Protein AF-A0A9D6Z8W8-F1 (afdb_monomer_lite)

Structure (mmCIF, N/CA/C/O backbone):
data_AF-A0A9D6Z8W8-F1
#
_entry.id   AF-A0A9D6Z8W8-F1
#
loop_
_atom_site.group_PDB
_atom_site.id
_atom_site.type_symbol
_atom_site.label_atom_id
_atom_site.label_alt_id
_atom_site.label_comp_id
_atom_site.label_asym_id
_atom_site.label_entity_id
_atom_site.label_seq_id
_atom_site.pdbx_PDB_ins_code
_atom_site.Cartn_x
_atom_site.Cartn_y
_atom_site.Cartn_z
_atom_site.occupancy
_atom_site.B_iso_or_equiv
_atom_site.auth_seq_id
_atom_site.auth_comp_id
_atom_site.auth_asym_id
_atom_site.auth_atom_id
_atom_site.pdbx_PDB_model_num
ATOM 1 N N . MET A 1 1 ? 26.489 0.822 -6.812 1.00 53.06 1 MET A N 1
ATOM 2 C CA . MET A 1 1 ? 25.391 1.153 -5.872 1.00 53.06 1 MET A CA 1
ATOM 3 C C . MET A 1 1 ? 24.339 0.048 -5.941 1.00 53.06 1 MET A C 1
ATOM 5 O O . MET A 1 1 ? 23.953 -0.318 -7.042 1.00 53.06 1 MET A O 1
ATOM 9 N N . ASN A 1 2 ? 23.933 -0.551 -4.815 1.00 84.56 2 ASN A N 1
ATOM 10 C CA . ASN A 1 2 ? 22.952 -1.649 -4.812 1.00 84.56 2 ASN A CA 1
ATOM 11 C C . ASN A 1 2 ? 21.587 -1.134 -5.325 1.00 84.56 2 ASN A C 1
ATOM 13 O O . ASN A 1 2 ? 21.023 -0.217 -4.725 1.00 84.56 2 ASN A O 1
ATOM 17 N N . ARG A 1 3 ? 21.063 -1.704 -6.423 1.00 86.50 3 ARG A N 1
ATOM 18 C CA . ARG A 1 3 ? 19.799 -1.287 -7.068 1.00 86.50 3 ARG A CA 1
ATOM 19 C C . ARG A 1 3 ? 18.617 -1.281 -6.096 1.00 86.50 3 ARG A C 1
ATOM 21 O O . ARG A 1 3 ? 17.824 -0.347 -6.129 1.00 86.50 3 ARG A O 1
ATOM 28 N N . LYS A 1 4 ? 18.569 -2.240 -5.167 1.00 89.62 4 LYS A N 1
ATOM 29 C CA . LYS A 1 4 ? 17.573 -2.307 -4.085 1.00 89.62 4 LYS A CA 1
ATOM 30 C C . LYS A 1 4 ? 17.621 -1.073 -3.182 1.00 89.62 4 LYS A C 1
ATOM 32 O O . LYS A 1 4 ? 16.595 -0.448 -2.942 1.00 89.62 4 LYS A O 1
ATOM 37 N N . ARG A 1 5 ? 18.820 -0.660 -2.747 1.00 90.25 5 ARG A N 1
ATOM 38 C CA . ARG A 1 5 ? 18.997 0.561 -1.934 1.00 90.25 5 ARG A CA 1
ATOM 39 C C . ARG A 1 5 ? 18.599 1.817 -2.703 1.00 90.25 5 ARG A C 1
ATOM 41 O O . ARG A 1 5 ? 17.942 2.680 -2.139 1.00 90.25 5 ARG A O 1
ATOM 48 N N . SER A 1 6 ? 18.967 1.899 -3.983 1.00 92.44 6 SER A N 1
ATOM 49 C CA . SER A 1 6 ? 18.592 3.031 -4.839 1.00 92.44 6 SER A CA 1
ATOM 50 C C . SER A 1 6 ? 17.076 3.138 -5.008 1.00 92.44 6 SER A C 1
ATOM 52 O O . SER A 1 6 ? 16.527 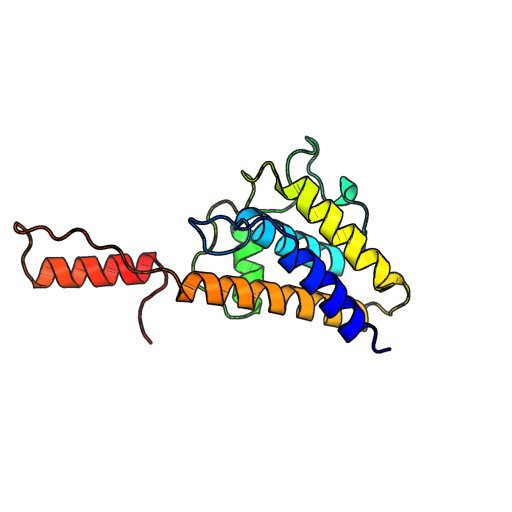4.227 -4.886 1.00 92.44 6 SER A O 1
ATOM 54 N N . ALA A 1 7 ? 16.399 2.013 -5.258 1.00 93.38 7 ALA A N 1
ATOM 55 C CA . ALA A 1 7 ? 14.948 1.967 -5.396 1.00 93.38 7 ALA A CA 1
ATOM 56 C C . ALA A 1 7 ? 14.246 2.383 -4.102 1.00 93.38 7 ALA A C 1
ATOM 58 O O . ALA A 1 7 ? 13.371 3.242 -4.138 1.00 93.38 7 ALA A O 1
ATOM 59 N N . LEU A 1 8 ? 14.674 1.834 -2.960 1.00 94.31 8 LEU A N 1
ATOM 60 C CA . LEU A 1 8 ? 14.138 2.204 -1.650 1.00 94.31 8 LEU A CA 1
ATOM 61 C C . LEU A 1 8 ? 14.351 3.688 -1.340 1.00 94.31 8 LEU A C 1
ATOM 63 O O . LEU A 1 8 ? 13.424 4.334 -0.864 1.00 94.31 8 LEU A O 1
ATOM 67 N N . ALA A 1 9 ? 15.527 4.245 -1.636 1.00 94.06 9 ALA A N 1
ATOM 68 C CA . ALA A 1 9 ? 15.811 5.662 -1.413 1.00 94.06 9 ALA A CA 1
ATOM 69 C C . ALA A 1 9 ? 14.911 6.577 -2.261 1.00 94.06 9 ALA A C 1
ATOM 71 O O . ALA A 1 9 ? 14.274 7.476 -1.720 1.00 94.06 9 ALA A O 1
ATOM 72 N N . LEU A 1 10 ? 14.801 6.313 -3.568 1.00 94.31 10 LEU A N 1
ATOM 73 C CA . LEU A 1 10 ? 13.937 7.082 -4.475 1.00 94.31 10 LEU A CA 1
ATOM 74 C C . LEU A 1 10 ? 12.458 6.962 -4.094 1.00 94.31 10 LEU A C 1
ATOM 76 O O . LEU A 1 10 ? 11.712 7.938 -4.151 1.00 94.31 10 LEU A O 1
ATOM 80 N N . PHE A 1 11 ? 12.037 5.771 -3.673 1.00 94.94 11 PHE A N 1
ATOM 81 C CA . PHE A 1 11 ? 10.674 5.524 -3.226 1.00 94.94 11 PHE A CA 1
ATOM 82 C C . PHE A 1 11 ? 10.366 6.212 -1.892 1.00 94.94 11 PHE A C 1
ATOM 84 O O . PHE A 1 11 ? 9.286 6.765 -1.717 1.00 94.94 11 PHE A O 1
ATOM 91 N N . THR A 1 12 ? 11.323 6.225 -0.965 1.00 93.81 12 THR A N 1
ATOM 92 C CA . THR A 1 12 ? 11.185 6.918 0.322 1.00 93.81 12 THR A CA 1
ATOM 93 C C . THR A 1 12 ? 11.112 8.428 0.102 1.00 93.81 12 THR A C 1
ATOM 95 O O . THR A 1 12 ? 10.194 9.062 0.603 1.00 93.81 12 THR A O 1
ATOM 98 N N . ALA A 1 13 ? 11.980 8.984 -0.751 1.00 93.62 13 ALA A N 1
ATOM 99 C CA . ALA A 1 13 ? 11.932 10.396 -1.134 1.00 93.62 13 ALA A CA 1
ATOM 100 C C . ALA A 1 13 ? 10.591 10.782 -1.782 1.00 93.62 13 ALA A C 1
ATOM 102 O O . ALA A 1 13 ? 10.036 11.836 -1.477 1.00 93.62 13 ALA A O 1
ATOM 103 N N . TRP A 1 14 ? 10.033 9.915 -2.637 1.00 94.62 14 TRP A N 1
ATOM 104 C CA . TRP A 1 14 ? 8.674 10.099 -3.147 1.00 94.62 14 TRP A CA 1
ATOM 105 C C . TRP A 1 14 ? 7.643 10.114 -2.013 1.00 94.62 14 TRP A C 1
ATOM 107 O O . TRP A 1 14 ? 6.833 11.035 -1.952 1.00 94.62 14 TRP A O 1
ATOM 117 N N . PHE A 1 15 ? 7.674 9.133 -1.111 1.00 92.25 15 PHE A N 1
ATOM 118 C CA . PHE A 1 15 ? 6.716 9.048 -0.009 1.00 92.25 15 PHE A CA 1
ATOM 119 C C . PHE A 1 15 ? 6.767 10.289 0.892 1.00 92.25 15 PHE A C 1
ATOM 121 O O . PHE A 1 15 ? 5.721 10.826 1.253 1.00 92.25 15 PHE A O 1
ATOM 128 N N . ASP A 1 16 ? 7.970 10.769 1.200 1.00 90.81 16 ASP A N 1
ATOM 129 C CA . ASP A 1 16 ? 8.195 11.946 2.040 1.00 90.81 16 ASP A CA 1
ATOM 130 C C . ASP A 1 16 ? 7.795 13.255 1.339 1.00 90.81 16 ASP A C 1
ATOM 132 O O . ASP A 1 16 ? 7.462 14.235 2.003 1.00 90.81 16 ASP A O 1
ATOM 136 N N . SER A 1 17 ? 7.768 13.273 0.000 1.00 90.19 17 SER A N 1
ATOM 137 C CA . SER A 1 17 ? 7.279 14.416 -0.784 1.00 90.19 17 SER A CA 1
ATOM 138 C C . SER A 1 17 ? 5.751 14.550 -0.804 1.00 90.19 17 SER A C 1
ATOM 140 O O . SER A 1 17 ? 5.228 15.592 -1.206 1.00 90.19 17 SER A O 1
ATOM 142 N N . LEU A 1 18 ? 5.016 13.509 -0.389 1.00 89.06 18 LEU A N 1
ATOM 143 C CA . LEU A 1 18 ? 3.556 13.529 -0.385 1.00 89.06 18 LEU A CA 1
ATOM 144 C C . LEU A 1 18 ? 3.021 14.527 0.646 1.00 89.06 18 LEU A C 1
ATOM 146 O O . LEU A 1 18 ? 3.532 14.654 1.761 1.00 89.06 18 LEU A O 1
ATOM 150 N N . SER A 1 19 ? 1.922 15.197 0.299 1.00 81.62 19 SER A N 1
ATOM 151 C CA . SER A 1 19 ? 1.284 16.146 1.207 1.00 81.62 19 SER A CA 1
ATOM 152 C C . SER A 1 19 ? 0.788 15.446 2.477 1.00 81.62 19 SER A C 1
ATOM 154 O O . SER A 1 19 ? 0.120 14.406 2.450 1.00 81.62 19 SER A O 1
ATOM 156 N N . THR A 1 20 ? 1.133 16.023 3.627 1.00 77.50 20 THR A N 1
ATOM 157 C CA . THR A 1 20 ? 0.727 15.488 4.925 1.00 77.50 20 THR A CA 1
ATOM 158 C C . THR A 1 20 ? -0.645 16.028 5.306 1.00 77.50 20 THR A C 1
ATOM 160 O O . THR A 1 20 ? -0.884 17.234 5.380 1.00 77.50 20 THR A O 1
ATOM 163 N N . HIS A 1 21 ? -1.580 15.123 5.588 1.00 67.50 21 HIS A N 1
ATOM 164 C CA . HIS A 1 21 ? -2.894 15.504 6.088 1.00 67.50 21 HIS A CA 1
ATOM 165 C C . HIS A 1 21 ? -2.886 15.492 7.617 1.00 67.50 21 HIS A C 1
ATOM 167 O O . HIS A 1 21 ? -2.721 14.439 8.240 1.00 67.50 21 HIS A O 1
ATOM 173 N N . LYS A 1 22 ? -3.117 16.663 8.232 1.00 56.12 22 LYS A N 1
ATOM 174 C CA . LYS A 1 22 ? -3.123 16.853 9.698 1.00 56.12 22 LYS A CA 1
ATOM 175 C C . LYS A 1 22 ? -4.042 15.873 10.445 1.00 56.12 22 LYS A C 1
ATOM 177 O O . LYS A 1 22 ? -3.726 15.476 11.557 1.00 56.12 22 LYS A O 1
ATOM 182 N N . SER A 1 23 ? -5.145 15.441 9.828 1.00 56.28 23 SER A N 1
ATOM 183 C CA . SER A 1 23 ? -6.107 14.489 10.411 1.00 56.28 23 SER A CA 1
ATOM 184 C C . SER A 1 23 ? -5.630 13.029 10.429 1.00 56.28 23 SER A C 1
ATOM 186 O O . SER A 1 23 ? -6.180 12.212 11.164 1.00 56.28 23 SER A O 1
ATOM 188 N N . VAL A 1 24 ? -4.624 12.686 9.620 1.00 60.16 24 VAL A N 1
ATOM 189 C CA . VAL A 1 24 ? -4.094 11.319 9.450 1.00 60.16 24 VAL A CA 1
ATOM 190 C C . VAL A 1 24 ? -2.670 11.206 10.016 1.00 60.16 24 VAL A C 1
ATOM 192 O O . VAL A 1 24 ? -2.226 10.107 10.350 1.00 60.16 24 VAL A O 1
ATOM 195 N N . GLY A 1 25 ? -1.959 12.331 10.163 1.00 59.81 25 GLY A N 1
ATOM 196 C CA . GLY A 1 25 ? -0.567 12.359 10.622 1.00 59.81 25 GLY A CA 1
ATOM 197 C C . GLY A 1 25 ? 0.393 11.735 9.604 1.00 59.81 25 GLY A C 1
ATOM 198 O O . GLY A 1 25 ? 1.339 11.054 9.991 1.00 59.81 25 GLY A O 1
ATOM 199 N N . GLY A 1 26 ? 0.092 11.886 8.309 1.00 72.44 26 GLY A N 1
ATOM 200 C CA . GLY A 1 26 ? 0.855 11.324 7.194 1.00 72.44 26 GLY A CA 1
ATOM 201 C C . GLY A 1 26 ? 0.157 11.527 5.840 1.00 72.44 26 GLY A C 1
ATOM 202 O O . GLY A 1 26 ? -0.855 12.238 5.781 1.00 72.44 26 GLY A O 1
ATOM 203 N N . PRO A 1 27 ? 0.678 10.912 4.762 1.00 80.25 27 PRO A N 1
ATOM 204 C CA . PRO A 1 27 ? 0.085 10.978 3.428 1.00 80.25 27 PRO A CA 1
ATOM 205 C C . PRO A 1 27 ? -1.348 10.441 3.367 1.00 80.25 27 PRO A C 1
ATOM 207 O O . PRO A 1 27 ? -1.792 9.670 4.226 1.00 80.25 27 PRO A O 1
ATOM 210 N N . ALA A 1 28 ? -2.086 10.814 2.319 1.00 83.56 28 ALA A N 1
ATOM 211 C CA . ALA A 1 28 ? -3.447 10.332 2.116 1.00 83.56 28 ALA A CA 1
ATOM 212 C C . ALA A 1 28 ? -3.495 8.793 2.059 1.00 83.56 28 ALA A C 1
ATOM 214 O O . ALA A 1 28 ? -2.808 8.149 1.264 1.00 83.56 28 ALA A O 1
ATOM 215 N N . ARG A 1 29 ? -4.382 8.182 2.859 1.00 87.19 29 ARG A N 1
ATOM 216 C CA . ARG A 1 29 ? -4.575 6.716 2.880 1.00 87.19 29 ARG A CA 1
ATOM 217 C C . ARG A 1 29 ? -4.878 6.138 1.503 1.00 87.19 29 ARG A C 1
ATOM 219 O O . ARG A 1 29 ? -4.419 5.048 1.173 1.00 87.19 29 ARG A O 1
ATOM 226 N N . GLY A 1 30 ? -5.642 6.880 0.701 1.00 87.31 30 GLY A N 1
ATOM 227 C CA . GLY A 1 30 ? -5.970 6.489 -0.665 1.00 87.31 30 GLY A CA 1
ATOM 228 C C . GLY A 1 30 ? -4.734 6.394 -1.559 1.00 87.31 30 GLY A C 1
ATOM 229 O O . GLY A 1 30 ? -4.663 5.484 -2.374 1.00 87.31 30 GLY A O 1
ATOM 230 N N . THR A 1 31 ? -3.749 7.278 -1.376 1.00 89.12 31 THR A N 1
ATOM 231 C CA . THR A 1 31 ? -2.478 7.252 -2.116 1.00 89.12 31 THR A CA 1
ATOM 232 C C . THR A 1 31 ? -1.653 6.027 -1.730 1.00 89.12 31 THR A C 1
ATOM 234 O O . THR A 1 31 ? -1.195 5.306 -2.611 1.00 89.12 31 THR A O 1
ATOM 237 N N . MET A 1 32 ? -1.561 5.701 -0.434 1.00 90.31 32 MET A N 1
ATOM 238 C CA . MET A 1 32 ? -0.901 4.466 0.024 1.00 90.31 32 MET A CA 1
ATOM 239 C C . MET A 1 32 ? -1.572 3.204 -0.539 1.00 90.31 32 MET A C 1
ATOM 241 O O . MET A 1 32 ? -0.896 2.304 -1.033 1.00 90.31 32 MET A O 1
ATOM 245 N N . ALA A 1 33 ? -2.907 3.143 -0.513 1.00 90.81 33 ALA A N 1
ATOM 246 C CA . ALA A 1 33 ? -3.651 2.018 -1.075 1.00 90.81 33 ALA A CA 1
ATOM 247 C C . ALA A 1 33 ? -3.470 1.892 -2.595 1.00 90.81 33 ALA A C 1
ATOM 249 O O . ALA A 1 33 ? -3.287 0.784 -3.103 1.00 90.81 33 ALA A O 1
ATOM 250 N N . ALA A 1 34 ? -3.492 3.011 -3.321 1.00 90.62 34 ALA A N 1
ATOM 251 C CA . ALA A 1 34 ? -3.230 3.033 -4.754 1.00 90.62 34 ALA A CA 1
ATOM 252 C C . ALA A 1 34 ? -1.807 2.543 -5.067 1.00 90.62 34 ALA A C 1
ATOM 254 O O . ALA A 1 34 ? -1.639 1.687 -5.933 1.00 90.62 34 ALA A O 1
ATOM 255 N N . ALA A 1 35 ? -0.807 3.008 -4.314 1.00 92.94 35 ALA A N 1
ATOM 256 C CA . ALA A 1 35 ? 0.590 2.630 -4.496 1.00 92.94 35 ALA A CA 1
ATOM 257 C C . ALA A 1 35 ? 0.817 1.131 -4.265 1.00 92.94 35 ALA A C 1
ATOM 259 O O . ALA A 1 35 ? 1.430 0.476 -5.103 1.00 92.94 35 ALA A O 1
ATOM 260 N N . LEU A 1 36 ? 0.238 0.556 -3.203 1.00 93.94 36 LEU A N 1
ATOM 261 C CA . LEU A 1 36 ? 0.287 -0.891 -2.951 1.00 93.94 36 LEU A CA 1
ATOM 262 C C . LEU A 1 36 ? -0.267 -1.706 -4.130 1.00 93.94 36 LEU A C 1
ATOM 264 O O . LEU A 1 36 ? 0.353 -2.686 -4.541 1.00 93.94 36 LEU A O 1
ATOM 268 N N . ASN A 1 37 ? -1.406 -1.286 -4.693 1.00 91.69 37 ASN A N 1
ATOM 269 C CA . ASN A 1 37 ? -2.017 -1.961 -5.841 1.00 91.69 37 ASN A CA 1
ATOM 270 C C . ASN A 1 37 ? -1.170 -1.828 -7.113 1.00 91.69 37 ASN A C 1
ATOM 272 O O . ASN A 1 37 ? -1.031 -2.799 -7.850 1.00 91.69 37 ASN A O 1
ATOM 276 N N . VAL A 1 38 ? -0.590 -0.656 -7.377 1.00 92.81 38 VAL A N 1
ATOM 277 C CA . VAL A 1 38 ? 0.288 -0.459 -8.542 1.00 92.81 38 VAL A CA 1
ATOM 278 C C . VAL A 1 38 ? 1.556 -1.295 -8.413 1.00 92.81 38 VAL A C 1
ATOM 280 O O . VAL A 1 38 ? 1.915 -1.980 -9.363 1.00 92.81 38 VAL A O 1
ATOM 283 N N . LEU A 1 39 ? 2.189 -1.319 -7.236 1.00 94.62 39 LEU A N 1
ATOM 284 C CA . LEU A 1 39 ? 3.351 -2.175 -6.982 1.00 94.62 39 LEU A CA 1
ATOM 285 C C . LEU A 1 39 ? 3.030 -3.661 -7.173 1.00 94.62 39 LEU A C 1
ATOM 287 O O . LEU A 1 39 ? 3.878 -4.396 -7.665 1.00 94.62 39 LEU A O 1
ATOM 291 N N . GLU A 1 40 ? 1.820 -4.103 -6.817 1.00 93.81 40 GLU A N 1
ATOM 292 C CA . GLU A 1 40 ? 1.392 -5.482 -7.072 1.00 93.81 40 GLU A CA 1
ATOM 293 C C . GLU A 1 40 ? 1.293 -5.759 -8.574 1.00 93.81 40 GLU A C 1
ATOM 295 O O . GLU A 1 40 ? 1.846 -6.741 -9.053 1.00 93.81 40 GLU A O 1
ATOM 300 N N . ARG A 1 41 ? 0.676 -4.849 -9.335 1.00 92.12 41 ARG A N 1
ATOM 301 C CA . ARG A 1 41 ? 0.555 -4.970 -10.797 1.00 92.12 41 ARG A CA 1
ATOM 302 C C . ARG A 1 41 ? 1.909 -4.976 -11.504 1.00 92.12 41 ARG A C 1
ATOM 304 O O . ARG A 1 41 ? 2.066 -5.694 -12.483 1.00 92.12 41 ARG A O 1
ATOM 311 N N . LEU A 1 42 ? 2.877 -4.207 -11.002 1.00 93.44 42 LEU A N 1
ATOM 312 C CA . LEU A 1 42 ? 4.238 -4.152 -11.547 1.00 93.44 42 LEU A CA 1
ATOM 313 C C . LEU A 1 42 ? 4.996 -5.483 -11.446 1.00 93.44 42 LEU A C 1
ATOM 315 O O . LEU A 1 42 ? 6.005 -5.644 -12.134 1.00 93.44 42 LEU A O 1
ATOM 319 N N . LYS A 1 43 ? 4.550 -6.416 -10.594 1.00 92.25 43 LYS A N 1
ATOM 320 C CA . LYS A 1 43 ? 5.132 -7.763 -10.514 1.00 92.25 43 LYS A CA 1
ATOM 321 C C . LYS A 1 43 ? 4.726 -8.623 -11.705 1.00 92.25 43 LYS A C 1
ATOM 323 O O . LYS A 1 43 ? 5.564 -9.365 -12.204 1.00 92.25 43 LYS A O 1
ATOM 328 N N . ASP A 1 44 ? 3.479 -8.490 -12.151 1.00 89.75 44 ASP A N 1
ATOM 329 C CA . ASP A 1 44 ? 2.938 -9.245 -13.283 1.00 89.75 44 ASP A CA 1
ATOM 330 C C . ASP A 1 44 ? 3.355 -8.609 -14.616 1.00 89.75 44 ASP A C 1
ATOM 332 O O . ASP A 1 44 ? 3.855 -9.287 -15.509 1.00 89.75 44 ASP A O 1
ATOM 336 N N . ASP A 1 45 ? 3.181 -7.289 -14.735 1.00 88.81 45 ASP A N 1
ATOM 337 C CA . ASP A 1 45 ? 3.535 -6.502 -15.917 1.00 88.81 45 ASP A CA 1
ATOM 338 C C . ASP A 1 45 ? 4.260 -5.223 -15.487 1.00 88.81 45 ASP A C 1
ATOM 340 O O . ASP A 1 45 ? 3.664 -4.270 -14.966 1.00 88.81 45 ASP A O 1
ATOM 344 N N . TYR A 1 46 ? 5.579 -5.208 -15.687 1.00 91.44 46 TYR A N 1
ATOM 345 C CA . TYR A 1 46 ? 6.421 -4.087 -15.290 1.00 91.44 46 TYR A CA 1
ATOM 346 C C . TYR A 1 46 ? 6.305 -2.925 -16.280 1.00 91.44 46 TYR A C 1
ATOM 348 O O . TYR A 1 46 ? 7.179 -2.686 -17.113 1.00 91.44 46 TYR A O 1
ATOM 356 N N . ASN A 1 47 ? 5.218 -2.172 -16.146 1.00 92.19 47 ASN A N 1
ATOM 357 C CA . ASN A 1 47 ? 4.929 -1.002 -16.956 1.00 92.19 47 ASN A CA 1
ATOM 358 C C . ASN A 1 47 ? 4.943 0.268 -16.100 1.00 92.19 47 ASN A C 1
ATOM 360 O O . ASN A 1 47 ? 4.086 0.458 -15.243 1.00 92.19 47 ASN A O 1
ATOM 364 N N . LEU A 1 48 ? 5.898 1.168 -16.331 1.00 91.00 48 LEU A N 1
ATOM 365 C CA . LEU A 1 48 ? 5.990 2.430 -15.584 1.00 91.00 48 LEU A CA 1
ATOM 366 C C . LEU A 1 48 ? 5.129 3.562 -16.173 1.00 91.00 48 LEU A C 1
ATOM 368 O O . LEU A 1 48 ? 5.169 4.687 -15.678 1.00 91.00 48 LEU A O 1
ATOM 372 N N . SER A 1 49 ? 4.340 3.294 -17.217 1.00 90.94 49 SER A N 1
ATOM 373 C CA . SER A 1 49 ? 3.381 4.259 -17.752 1.00 90.94 49 SER A CA 1
ATOM 374 C C . SER A 1 49 ? 2.149 4.338 -16.860 1.00 90.94 49 SER A C 1
ATOM 376 O O . SER A 1 49 ? 1.437 3.349 -16.674 1.00 90.94 49 SER A O 1
ATOM 378 N N . LEU A 1 50 ? 1.845 5.532 -16.352 1.00 87.50 50 LEU A N 1
ATOM 379 C CA . LEU A 1 50 ? 0.667 5.773 -15.519 1.00 87.50 50 LEU A CA 1
ATOM 380 C C . LEU A 1 50 ? -0.641 5.373 -16.216 1.00 87.50 50 LEU A C 1
ATOM 382 O O . LEU A 1 50 ? -1.537 4.831 -15.570 1.00 87.50 50 LEU A O 1
ATOM 386 N N . ASP A 1 51 ? -0.752 5.601 -17.525 1.00 86.88 51 ASP A N 1
ATOM 387 C CA . ASP A 1 51 ? -1.972 5.295 -18.276 1.00 86.88 51 ASP A CA 1
ATOM 388 C C . ASP A 1 51 ? -2.266 3.789 -18.330 1.00 86.88 51 ASP A C 1
ATOM 390 O O . ASP A 1 51 ? -3.432 3.399 -18.327 1.00 86.88 51 ASP A O 1
ATOM 394 N N . SER A 1 52 ? -1.240 2.932 -18.248 1.00 86.94 52 SER A N 1
ATOM 395 C CA . SER A 1 52 ? -1.414 1.470 -18.149 1.00 86.94 52 SER A CA 1
ATOM 396 C C . SER A 1 52 ? -2.041 1.014 -16.819 1.00 86.94 52 SER A C 1
ATOM 398 O O . SER A 1 52 ? -2.588 -0.090 -16.705 1.00 86.94 52 SER A O 1
ATOM 400 N N . HIS A 1 53 ? -2.002 1.887 -15.808 1.00 85.69 53 HIS A N 1
ATOM 401 C CA . HIS A 1 53 ? -2.540 1.651 -14.469 1.00 85.69 53 HIS A CA 1
ATOM 402 C C . HIS A 1 53 ? -3.820 2.424 -14.194 1.00 85.69 53 HIS A C 1
ATOM 404 O O . HIS A 1 53 ? -4.377 2.298 -13.106 1.00 85.69 53 HIS A O 1
ATOM 410 N N . ARG A 1 54 ? -4.323 3.202 -15.152 1.00 85.44 54 ARG A N 1
ATOM 411 C CA . ARG A 1 54 ? -5.578 3.939 -15.013 1.00 85.44 54 ARG A CA 1
ATOM 412 C C . ARG A 1 54 ? -6.768 3.107 -15.493 1.00 85.44 54 ARG A C 1
ATOM 414 O O . ARG A 1 54 ? -6.676 2.301 -16.414 1.00 85.44 54 ARG A O 1
ATOM 421 N N . ALA A 1 55 ? -7.912 3.295 -14.843 1.00 82.19 55 ALA A N 1
ATOM 422 C CA . ALA A 1 55 ? -9.195 2.844 -15.370 1.00 82.19 55 ALA A CA 1
ATOM 423 C C . ALA A 1 55 ? -9.579 3.673 -16.611 1.00 82.19 55 ALA A C 1
ATOM 425 O O . ALA A 1 55 ? -9.037 4.758 -16.817 1.00 82.19 55 ALA A O 1
ATOM 426 N N . ALA A 1 56 ? -10.551 3.208 -17.406 1.00 78.94 56 ALA A N 1
ATOM 427 C CA . ALA A 1 56 ? -10.953 3.856 -18.664 1.00 78.94 56 ALA A CA 1
ATOM 428 C C . ALA A 1 56 ? -11.262 5.364 -18.518 1.00 78.94 56 ALA A C 1
ATOM 430 O O . ALA A 1 56 ? -10.882 6.158 -19.371 1.00 78.94 56 ALA A O 1
ATOM 431 N N . GLY A 1 57 ? -11.863 5.776 -17.393 1.00 73.88 57 GLY A N 1
ATOM 432 C CA . GLY A 1 57 ? -12.158 7.182 -17.084 1.00 73.88 57 GLY A CA 1
ATOM 433 C C . GLY A 1 57 ? -10.973 8.023 -16.584 1.00 73.88 57 GLY A C 1
ATOM 434 O O . GLY A 1 57 ? -11.181 9.167 -16.196 1.00 73.88 57 GLY A O 1
ATOM 435 N N . ARG A 1 58 ? -9.749 7.471 -16.532 1.00 77.44 58 ARG A N 1
ATOM 436 C CA . ARG A 1 58 ? -8.468 8.091 -16.109 1.00 77.44 58 ARG A CA 1
ATOM 437 C C . ARG A 1 58 ? -8.391 8.672 -14.688 1.00 77.44 58 ARG A C 1
ATOM 439 O O . ARG A 1 58 ? -7.297 8.951 -14.206 1.00 77.44 58 ARG A O 1
ATOM 446 N N . SER A 1 59 ? -9.518 8.796 -13.997 1.00 72.44 59 SER A N 1
ATOM 447 C CA . SER A 1 59 ? -9.645 9.350 -12.645 1.00 72.44 59 SER A CA 1
ATOM 448 C C . SER A 1 59 ? -9.323 8.355 -11.526 1.00 72.44 59 SER A C 1
ATOM 450 O O . SER A 1 59 ? -9.149 8.758 -10.380 1.00 72.44 59 SER A O 1
ATOM 452 N N . GLN A 1 60 ? -9.237 7.059 -11.841 1.00 78.00 60 GLN A N 1
ATOM 453 C CA . GLN A 1 60 ? -9.027 5.979 -10.874 1.00 78.00 60 GLN A CA 1
ATOM 454 C C . GLN A 1 60 ? -7.900 5.047 -11.313 1.00 78.00 60 GLN A C 1
ATOM 456 O O . GLN A 1 60 ? -7.658 4.866 -12.506 1.00 78.00 60 GLN A O 1
ATOM 461 N N . ILE A 1 61 ? -7.251 4.408 -10.339 1.00 82.25 61 ILE A N 1
ATOM 462 C CA . ILE A 1 61 ? -6.271 3.345 -10.575 1.00 82.25 61 ILE A CA 1
ATOM 463 C C . ILE A 1 61 ? -6.993 2.007 -10.785 1.00 82.25 61 ILE A C 1
ATOM 465 O O . ILE A 1 61 ? -7.898 1.639 -10.032 1.00 82.25 61 ILE A O 1
ATOM 469 N N . LYS A 1 62 ? -6.591 1.266 -11.817 1.00 80.19 62 LYS A N 1
ATOM 470 C CA . LYS A 1 62 ? -7.134 -0.044 -12.184 1.00 80.19 62 LYS A CA 1
ATOM 471 C C . LYS A 1 62 ? -6.855 -1.062 -11.078 1.00 80.19 62 LYS A C 1
ATOM 473 O O . LYS A 1 62 ? -5.737 -1.176 -10.588 1.00 80.19 62 LYS A O 1
ATOM 478 N N . GLY A 1 63 ? -7.875 -1.825 -10.692 1.00 73.88 63 GLY A N 1
ATOM 479 C CA . GLY A 1 63 ? -7.744 -2.892 -9.692 1.00 73.88 63 GLY A CA 1
ATOM 480 C C . GLY A 1 63 ? -7.671 -2.419 -8.235 1.00 73.88 63 GLY A C 1
ATOM 481 O O . GLY A 1 63 ? -7.731 -3.261 -7.339 1.00 73.88 63 GLY A O 1
ATOM 482 N N . ALA A 1 64 ? -7.635 -1.103 -7.980 1.00 75.06 64 ALA A N 1
ATOM 483 C CA . ALA A 1 64 ? -7.744 -0.546 -6.636 1.00 75.06 64 ALA A CA 1
ATOM 484 C C . ALA A 1 64 ? -9.118 -0.905 -6.043 1.00 75.06 64 ALA A C 1
ATOM 486 O O . ALA A 1 64 ? -10.149 -0.319 -6.373 1.00 75.06 64 ALA A O 1
ATOM 487 N N . SER A 1 65 ? -9.142 -1.940 -5.210 1.00 79.19 65 SER A N 1
ATOM 488 C CA . SER A 1 65 ? -10.328 -2.436 -4.517 1.00 79.19 65 SER A CA 1
ATOM 489 C C . SER A 1 65 ? -9.959 -2.801 -3.085 1.00 79.19 65 SER A C 1
ATOM 491 O O . SER A 1 65 ? -8.815 -3.172 -2.807 1.00 79.19 65 SER A O 1
ATOM 493 N N . GLY A 1 66 ? -10.928 -2.725 -2.169 1.00 81.56 66 GLY A N 1
ATOM 494 C CA . GLY A 1 66 ? -10.717 -3.130 -0.776 1.00 81.56 66 GLY A CA 1
ATOM 495 C C . GLY A 1 66 ? -10.269 -4.591 -0.654 1.00 81.56 66 GLY A C 1
ATOM 496 O O . GLY A 1 66 ? -9.409 -4.903 0.164 1.00 81.56 66 GLY A O 1
ATOM 497 N N . ALA A 1 67 ? -10.775 -5.475 -1.523 1.00 85.44 67 ALA A N 1
ATOM 498 C CA . ALA A 1 67 ? -10.389 -6.885 -1.556 1.00 85.44 67 ALA A CA 1
ATOM 499 C C . ALA A 1 67 ? -8.923 -7.088 -1.977 1.00 85.44 67 ALA A C 1
ATOM 501 O O . ALA A 1 67 ? -8.205 -7.841 -1.323 1.00 85.44 67 ALA A O 1
ATOM 502 N N . SER A 1 68 ? -8.469 -6.399 -3.032 1.00 87.06 68 SER A N 1
ATOM 503 C CA . SER A 1 68 ? -7.067 -6.451 -3.475 1.00 87.06 68 SER A CA 1
ATOM 504 C C . SER A 1 68 ? -6.124 -5.927 -2.391 1.00 87.06 68 SER A C 1
ATOM 506 O O . SER A 1 68 ? -5.176 -6.603 -1.996 1.00 87.06 68 SER A O 1
ATOM 508 N N . LEU A 1 69 ? -6.457 -4.769 -1.814 1.00 89.25 69 LEU A N 1
ATOM 509 C CA . LEU A 1 69 ? -5.695 -4.182 -0.717 1.00 89.25 69 LEU A CA 1
ATOM 510 C C . LEU A 1 69 ? -5.607 -5.131 0.487 1.00 89.25 69 LEU A C 1
ATOM 512 O O . LEU A 1 69 ? -4.519 -5.344 1.011 1.00 89.25 69 LEU A O 1
ATOM 516 N N . LYS A 1 70 ? -6.724 -5.750 0.889 1.00 89.69 70 LYS A N 1
ATOM 517 C CA . LYS A 1 70 ? -6.754 -6.723 1.990 1.00 89.69 70 LYS A CA 1
ATOM 518 C C . LYS A 1 70 ? -5.832 -7.915 1.725 1.00 89.69 70 LYS A C 1
ATOM 520 O O . LYS A 1 70 ? -5.124 -8.332 2.634 1.00 89.69 70 LYS A O 1
ATOM 525 N N . LYS A 1 71 ? -5.810 -8.445 0.496 1.00 92.25 71 LYS A N 1
ATOM 526 C CA . LYS A 1 71 ? -4.907 -9.547 0.115 1.00 92.25 71 LYS A CA 1
ATOM 527 C C . LYS A 1 71 ? -3.435 -9.147 0.234 1.00 92.25 71 LYS A C 1
ATOM 529 O O . LYS A 1 71 ? -2.645 -9.924 0.762 1.00 92.25 71 LYS A O 1
ATOM 534 N N . ILE A 1 72 ? -3.079 -7.943 -0.219 1.00 93.12 72 ILE A N 1
ATOM 535 C CA . ILE A 1 72 ? -1.707 -7.426 -0.112 1.00 93.12 72 ILE A CA 1
ATOM 536 C C . ILE A 1 72 ? -1.322 -7.274 1.363 1.00 93.12 72 ILE A C 1
ATOM 538 O O . ILE A 1 72 ? -0.315 -7.833 1.777 1.00 93.12 72 ILE A O 1
ATOM 542 N N . LEU A 1 73 ? -2.138 -6.589 2.171 1.00 93.38 73 LEU A N 1
ATOM 543 C CA . LEU A 1 73 ? -1.864 -6.384 3.600 1.00 93.38 73 LEU A CA 1
ATOM 544 C C . LEU A 1 73 ? -1.704 -7.714 4.355 1.00 93.38 73 LEU A C 1
ATOM 546 O O . LEU A 1 73 ? -0.738 -7.881 5.100 1.00 93.38 73 LEU A O 1
ATOM 550 N N . LEU A 1 74 ? -2.582 -8.688 4.086 1.00 93.50 74 LEU A N 1
ATOM 551 C CA . LEU A 1 74 ? -2.536 -10.017 4.698 1.00 93.50 74 LEU A CA 1
ATOM 552 C C . LEU A 1 74 ? -1.227 -10.757 4.394 1.00 93.50 74 LEU A C 1
ATOM 554 O O . LEU A 1 74 ? -0.680 -11.403 5.282 1.00 93.50 74 LEU A O 1
ATOM 558 N N . ARG A 1 75 ? -0.688 -10.627 3.173 1.00 94.75 75 ARG A N 1
ATOM 559 C CA . ARG A 1 75 ? 0.599 -11.231 2.778 1.00 94.75 75 ARG A CA 1
ATOM 560 C C . ARG A 1 75 ? 1.763 -10.742 3.638 1.00 94.75 75 ARG A C 1
ATOM 562 O O . ARG A 1 75 ? 2.710 -11.480 3.872 1.00 94.75 75 ARG A O 1
ATOM 569 N N . PHE A 1 76 ? 1.671 -9.507 4.117 1.00 94.12 76 PHE A N 1
ATOM 570 C CA . PHE A 1 76 ? 2.640 -8.916 5.030 1.00 94.12 76 PHE A CA 1
ATOM 571 C C . PHE A 1 76 ? 2.203 -9.031 6.499 1.00 94.12 76 PHE A C 1
ATOM 573 O O . PHE A 1 76 ? 2.826 -8.419 7.353 1.00 94.12 76 PHE A O 1
ATOM 580 N N . GLY A 1 77 ? 1.152 -9.786 6.834 1.00 91.12 77 GLY A N 1
ATOM 581 C CA . GLY A 1 77 ? 0.692 -9.982 8.214 1.00 91.12 77 GLY A CA 1
ATOM 582 C C . GLY A 1 77 ? -0.074 -8.801 8.821 1.00 91.12 77 GLY A C 1
ATOM 583 O O . GLY A 1 77 ? -0.255 -8.754 10.032 1.00 91.12 77 GLY A O 1
ATOM 584 N N . GLU A 1 78 ? -0.518 -7.832 8.017 1.00 91.25 78 GLU A N 1
ATOM 585 C CA . GLU A 1 78 ? -1.420 -6.771 8.473 1.00 91.25 78 GLU A CA 1
ATOM 586 C C . GLU A 1 78 ? -2.874 -7.180 8.201 1.00 91.25 78 GLU A C 1
ATOM 588 O O . GLU A 1 78 ? -3.327 -7.229 7.057 1.00 91.25 78 GLU A O 1
ATOM 593 N N . THR A 1 79 ? -3.609 -7.510 9.261 1.00 88.75 79 THR A N 1
ATOM 594 C CA . THR A 1 79 ? -4.986 -8.026 9.181 1.00 88.75 79 THR A CA 1
ATOM 595 C C . THR A 1 79 ? -6.041 -6.958 9.456 1.00 88.75 79 THR A C 1
ATOM 597 O O . THR A 1 79 ? -7.225 -7.177 9.175 1.00 88.75 79 THR A O 1
ATOM 600 N N . ARG A 1 80 ? -5.639 -5.793 9.981 1.00 85.19 80 ARG A N 1
ATOM 601 C CA . ARG A 1 80 ? -6.567 -4.744 10.405 1.00 85.19 80 ARG A CA 1
ATOM 602 C C . ARG A 1 80 ? -7.183 -4.034 9.190 1.00 85.19 80 ARG A C 1
ATOM 604 O O . ARG A 1 80 ? -6.503 -3.806 8.185 1.00 85.19 80 ARG A O 1
ATOM 611 N N . PRO A 1 81 ? -8.465 -3.629 9.247 1.00 84.06 81 PRO A N 1
ATOM 612 C CA . PRO A 1 81 ? -9.101 -2.917 8.140 1.00 84.06 81 PRO A CA 1
ATOM 613 C C . PRO A 1 81 ? -8.471 -1.535 7.902 1.00 84.06 81 PRO A C 1
ATOM 615 O O . PRO A 1 81 ? -8.521 -0.680 8.780 1.00 84.06 81 PRO A O 1
ATOM 618 N N . PHE A 1 82 ? -7.927 -1.284 6.705 1.00 84.94 82 PHE A N 1
ATOM 619 C CA . PHE A 1 82 ? -7.313 0.013 6.371 1.00 84.94 82 PHE A CA 1
ATOM 620 C C . PHE A 1 82 ? -8.253 0.954 5.593 1.00 84.94 82 PHE A C 1
ATOM 622 O O . PHE A 1 82 ? -8.549 2.066 6.035 1.00 84.94 82 PHE A O 1
ATOM 629 N N . LEU A 1 83 ? -8.762 0.513 4.434 1.00 83.62 83 LEU A N 1
ATOM 630 C CA . LEU A 1 83 ? -9.716 1.261 3.606 1.00 83.62 83 LEU A CA 1
ATOM 631 C C . LEU A 1 83 ? -10.745 0.318 2.979 1.00 83.62 83 LEU A C 1
ATOM 633 O O . LEU A 1 83 ? -10.390 -0.507 2.138 1.00 83.62 83 LEU A O 1
ATOM 637 N N . LYS A 1 84 ? -12.030 0.496 3.321 1.00 76.38 84 LYS A N 1
ATOM 638 C CA . LYS A 1 84 ? -13.135 -0.316 2.77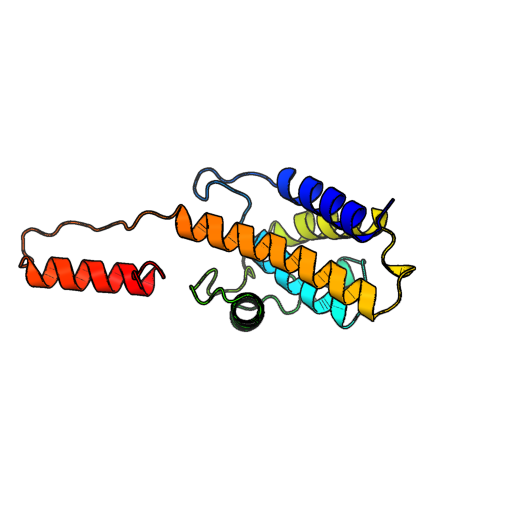4 1.00 76.38 84 LYS A CA 1
ATOM 639 C C . LYS A 1 84 ? -13.212 -0.240 1.241 1.00 76.38 84 LYS A C 1
ATOM 641 O O . LYS A 1 84 ? -13.393 -1.258 0.585 1.00 76.38 84 LYS A O 1
ATOM 646 N N . GLU A 1 85 ? -12.987 0.940 0.664 1.00 74.50 85 GLU A N 1
ATOM 647 C CA . GLU A 1 85 ? -13.055 1.161 -0.790 1.00 74.50 85 GLU A CA 1
ATOM 648 C C . GLU A 1 85 ? -11.714 0.990 -1.525 1.00 74.50 85 GLU A C 1
ATOM 650 O O . GLU A 1 85 ? -11.647 1.195 -2.734 1.00 74.50 85 GLU A O 1
ATOM 655 N N . GLY A 1 86 ? -10.621 0.660 -0.828 1.00 70.75 86 GLY A N 1
ATOM 656 C CA . GLY A 1 86 ? -9.306 0.481 -1.460 1.00 70.75 86 GLY A CA 1
ATOM 657 C C . GLY A 1 86 ? -8.736 1.727 -2.157 1.00 70.75 86 GLY A C 1
ATOM 658 O O . GLY A 1 86 ? -7.898 1.590 -3.040 1.00 70.75 86 GLY A O 1
ATOM 659 N N . GLY A 1 87 ? -9.191 2.932 -1.791 1.00 68.94 87 GLY A N 1
ATOM 660 C CA . GLY A 1 87 ? -8.672 4.200 -2.323 1.00 68.94 87 GLY A CA 1
ATOM 661 C C . GLY A 1 87 ? -9.341 4.710 -3.605 1.00 68.94 87 GLY A C 1
ATOM 662 O O . GLY A 1 87 ? -8.893 5.717 -4.148 1.00 68.94 87 GLY A O 1
ATOM 663 N N . ARG A 1 88 ? -10.430 4.077 -4.069 1.00 67.38 88 ARG A N 1
ATOM 664 C CA . ARG A 1 88 ? -11.161 4.453 -5.301 1.00 67.38 88 ARG A CA 1
ATOM 665 C C . ARG A 1 88 ? -11.661 5.901 -5.343 1.00 67.38 88 ARG A C 1
ATOM 667 O O . ARG A 1 88 ? -11.828 6.454 -6.425 1.00 67.38 88 ARG A O 1
ATOM 674 N N . THR A 1 89 ? -11.912 6.511 -4.193 1.00 64.75 89 THR A N 1
ATOM 675 C CA . THR A 1 89 ? -12.437 7.878 -4.063 1.00 64.75 89 THR A CA 1
ATOM 676 C C . THR A 1 89 ? -11.345 8.950 -3.965 1.00 64.75 89 THR A C 1
ATOM 678 O O . THR A 1 89 ? -11.658 10.138 -3.901 1.00 64.75 89 THR A O 1
ATOM 681 N N . ASN A 1 90 ? -10.059 8.574 -4.011 1.00 71.56 90 ASN A N 1
ATOM 682 C CA . ASN A 1 90 ? -8.961 9.537 -3.966 1.00 71.56 90 ASN A CA 1
ATOM 683 C C . ASN A 1 90 ? -8.690 10.165 -5.345 1.00 71.56 90 ASN A C 1
ATOM 685 O O . ASN A 1 90 ? -7.923 9.626 -6.143 1.00 71.56 90 ASN A O 1
ATOM 689 N N . ARG A 1 91 ? -9.278 11.341 -5.596 1.00 69.88 91 ARG A N 1
ATOM 690 C CA . ARG A 1 91 ? -9.101 12.102 -6.848 1.00 69.88 91 ARG A CA 1
ATOM 691 C C . ARG A 1 91 ? -7.663 12.595 -7.083 1.00 69.88 91 ARG A C 1
ATOM 693 O O . ARG A 1 91 ? -7.317 12.859 -8.228 1.00 69.88 91 ARG A O 1
ATOM 700 N N . GLY A 1 92 ? -6.829 12.688 -6.040 1.00 76.06 92 GLY A N 1
ATOM 701 C CA . GLY A 1 92 ? -5.409 13.059 -6.150 1.00 76.06 92 GLY A CA 1
ATOM 702 C C . GLY A 1 92 ? -4.475 11.886 -6.472 1.00 76.06 92 GLY A C 1
ATOM 703 O O . GLY A 1 92 ? -3.368 12.101 -6.964 1.00 76.06 92 GLY A O 1
ATOM 704 N N . ALA A 1 93 ? -4.933 10.640 -6.277 1.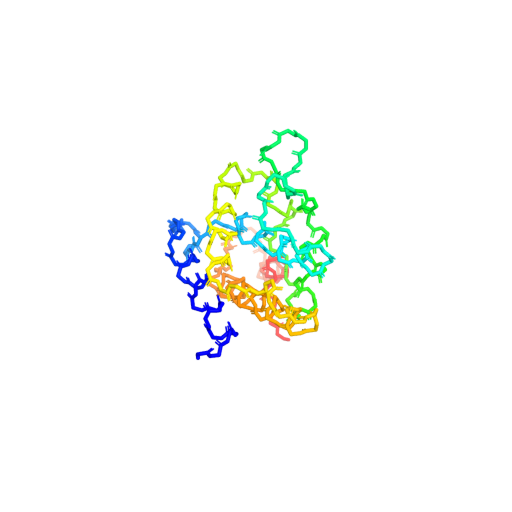00 76.94 93 ALA A N 1
ATOM 705 C CA . ALA A 1 93 ? -4.095 9.450 -6.427 1.00 76.94 93 ALA A CA 1
ATOM 706 C C . ALA A 1 93 ? -3.388 9.347 -7.789 1.00 76.94 93 ALA A C 1
ATOM 708 O O . ALA A 1 93 ? -2.214 8.990 -7.802 1.00 76.94 93 ALA A O 1
ATOM 709 N N . PRO A 1 94 ? -4.014 9.660 -8.943 1.00 81.00 94 PRO A N 1
ATOM 710 C CA . PRO A 1 94 ? -3.319 9.535 -10.219 1.00 81.00 94 PRO A CA 1
ATOM 711 C C . PRO A 1 94 ? -2.077 10.430 -10.335 1.00 81.00 94 PRO A C 1
ATOM 713 O O . PRO A 1 94 ? -1.115 10.017 -10.974 1.00 81.00 94 PRO A O 1
ATOM 716 N N . GLY A 1 95 ? -2.084 11.627 -9.738 1.00 86.00 95 GLY A N 1
ATOM 717 C CA . GLY A 1 95 ? -0.921 12.520 -9.729 1.00 86.00 95 GLY A CA 1
ATOM 718 C C . GLY A 1 95 ? 0.212 11.954 -8.876 1.00 86.00 95 GLY A C 1
ATOM 719 O O . GLY A 1 95 ? 1.325 11.770 -9.369 1.00 86.00 95 GLY A O 1
ATOM 720 N N . ASP A 1 96 ? -0.108 11.572 -7.637 1.00 89.50 96 ASP A N 1
ATOM 721 C CA . ASP A 1 96 ? 0.856 10.998 -6.691 1.00 89.50 96 ASP A CA 1
ATOM 722 C C . ASP A 1 96 ? 1.494 9.707 -7.224 1.00 89.50 96 ASP A C 1
ATOM 724 O O . ASP A 1 96 ? 2.699 9.493 -7.089 1.00 89.50 96 ASP A O 1
ATOM 728 N N . ILE A 1 97 ? 0.696 8.847 -7.865 1.00 90.81 97 ILE A N 1
ATOM 729 C CA . ILE A 1 97 ? 1.170 7.605 -8.488 1.00 90.81 97 ILE A CA 1
ATOM 730 C C . ILE A 1 97 ? 2.018 7.892 -9.726 1.00 90.81 97 ILE A C 1
ATOM 732 O O . ILE A 1 97 ? 2.999 7.192 -9.961 1.00 90.81 97 ILE A O 1
ATOM 736 N N . GLY A 1 98 ? 1.692 8.925 -10.504 1.00 90.81 98 GLY A N 1
ATOM 737 C CA .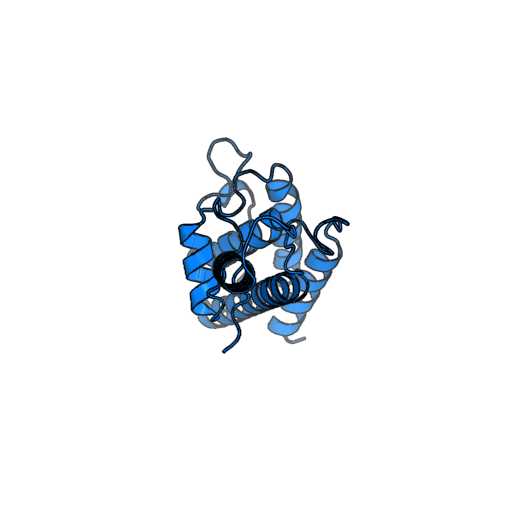 GLY A 1 98 ? 2.546 9.371 -11.604 1.00 90.81 98 GLY A CA 1
ATOM 738 C C . GLY A 1 98 ? 3.945 9.749 -11.115 1.00 90.81 98 GLY A C 1
ATOM 739 O O . GLY A 1 98 ? 4.937 9.269 -11.662 1.00 90.81 98 GLY A O 1
ATOM 740 N N . ALA A 1 99 ? 4.021 10.530 -10.033 1.00 92.25 99 ALA A N 1
ATOM 741 C CA . ALA A 1 99 ? 5.286 10.878 -9.389 1.00 92.25 99 ALA A CA 1
ATOM 742 C C . ALA A 1 99 ? 6.017 9.637 -8.844 1.00 92.25 99 ALA A C 1
ATOM 744 O O . ALA A 1 99 ? 7.224 9.507 -9.031 1.00 92.25 99 ALA A O 1
ATOM 745 N N . MET A 1 100 ? 5.288 8.681 -8.256 1.00 94.50 100 MET A N 1
ATOM 746 C CA . MET A 1 100 ? 5.850 7.409 -7.783 1.00 94.50 100 MET A CA 1
ATOM 747 C C . MET A 1 100 ? 6.533 6.631 -8.914 1.00 94.50 100 MET A C 1
ATOM 749 O O . MET A 1 100 ? 7.670 6.182 -8.773 1.00 94.50 100 MET A O 1
ATOM 753 N N . LEU A 1 101 ? 5.842 6.472 -10.047 1.00 93.75 101 LEU A N 1
ATOM 754 C CA . LEU A 1 101 ? 6.347 5.743 -11.212 1.00 93.75 101 LEU A CA 1
ATOM 755 C C . LEU A 1 101 ? 7.554 6.452 -11.841 1.00 93.75 101 LEU A C 1
ATOM 757 O O . LEU A 1 101 ? 8.514 5.788 -12.235 1.00 93.75 101 LEU A O 1
ATOM 761 N N . ALA A 1 102 ? 7.544 7.788 -11.878 1.00 93.38 102 ALA A N 1
ATOM 762 C CA . ALA A 1 102 ? 8.686 8.583 -12.322 1.00 93.38 102 ALA A CA 1
ATOM 763 C C . ALA A 1 102 ? 9.914 8.375 -11.417 1.00 93.38 102 ALA A C 1
ATOM 765 O O . ALA A 1 102 ? 11.010 8.139 -11.926 1.00 93.38 102 ALA A O 1
ATOM 766 N N . SER A 1 103 ? 9.730 8.362 -10.093 1.00 92.31 103 SER A N 1
ATOM 767 C CA . SER A 1 103 ? 10.805 8.060 -9.139 1.00 92.31 103 SER A CA 1
ATOM 768 C C . SER A 1 103 ? 11.355 6.643 -9.316 1.00 92.31 103 SER A C 1
ATOM 770 O O . SER A 1 103 ? 12.569 6.444 -9.295 1.00 92.31 103 SER A O 1
ATOM 772 N N . LEU A 1 104 ? 10.492 5.651 -9.565 1.00 92.06 104 LEU A N 1
ATOM 773 C CA . LEU A 1 104 ? 10.922 4.270 -9.823 1.00 92.06 104 LEU A CA 1
ATOM 774 C C . LEU A 1 104 ? 11.694 4.110 -11.133 1.00 92.06 104 LEU A C 1
ATOM 776 O O . LEU A 1 104 ? 12.605 3.283 -11.201 1.00 92.06 104 LEU A O 1
ATOM 780 N N . LYS A 1 105 ? 11.394 4.924 -12.151 1.00 92.00 105 LYS A N 1
ATOM 781 C CA . LYS A 1 105 ? 12.144 4.930 -13.413 1.00 92.00 105 LYS A CA 1
ATOM 782 C C . LYS A 1 105 ? 13.628 5.238 -13.192 1.00 92.00 105 LYS A C 1
ATOM 784 O O . LYS A 1 105 ? 14.473 4.607 -13.817 1.00 92.00 105 LYS A O 1
ATOM 789 N N . GLY A 1 106 ? 13.956 6.126 -12.250 1.00 88.88 106 GLY A N 1
ATOM 790 C CA . GLY A 1 106 ? 15.345 6.445 -11.889 1.00 88.88 106 GLY A CA 1
ATOM 791 C C . GLY A 1 106 ? 16.122 5.282 -11.251 1.00 88.88 106 GLY A C 1
ATOM 792 O O . GLY A 1 106 ? 17.351 5.297 -11.226 1.00 88.88 106 GLY A O 1
ATOM 793 N N . ALA A 1 107 ? 15.439 4.245 -10.754 1.00 89.88 107 ALA A N 1
ATOM 794 C CA . ALA A 1 107 ? 16.090 3.070 -10.173 1.00 89.88 107 ALA A CA 1
ATOM 795 C C . ALA A 1 107 ? 16.594 2.066 -11.231 1.00 89.88 107 ALA A C 1
ATOM 797 O O . ALA A 1 107 ? 17.450 1.230 -10.919 1.00 89.88 107 ALA A O 1
ATOM 798 N N . HIS A 1 108 ? 16.108 2.171 -12.473 1.00 90.00 108 HIS A N 1
ATOM 799 C CA . HIS A 1 108 ? 16.419 1.295 -13.609 1.00 90.00 108 HIS A CA 1
ATOM 800 C C . HIS A 1 108 ? 16.180 -0.205 -13.359 1.00 90.00 108 HIS A C 1
ATOM 802 O O . HIS A 1 108 ? 17.030 -1.052 -13.664 1.00 90.00 108 HIS A O 1
ATOM 808 N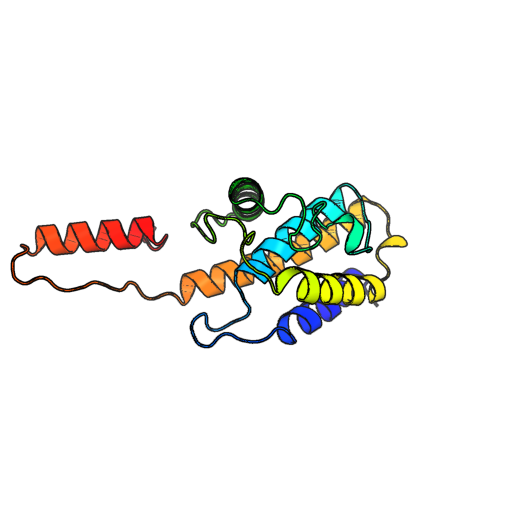 N . LEU A 1 109 ? 15.035 -0.562 -12.762 1.00 90.38 109 LEU A N 1
ATOM 809 C CA . LEU A 1 109 ? 14.719 -1.964 -12.439 1.00 90.38 109 LEU A CA 1
ATOM 810 C C . LEU A 1 109 ? 14.395 -2.812 -13.680 1.00 90.38 109 LEU A C 1
ATOM 812 O O . LEU A 1 109 ? 14.400 -4.039 -13.592 1.00 90.38 109 LEU A O 1
ATOM 816 N N . GLU A 1 110 ? 14.155 -2.186 -14.834 1.00 89.00 110 GLU A N 1
ATOM 817 C CA . GLU A 1 110 ? 13.963 -2.848 -16.129 1.00 89.00 110 GLU A CA 1
ATOM 818 C C . GLU A 1 110 ? 15.179 -3.676 -16.559 1.00 89.00 110 GLU A C 1
ATOM 820 O O . GLU A 1 110 ? 15.027 -4.673 -17.257 1.00 89.00 110 GLU A O 1
ATOM 825 N N . THR A 1 111 ? 16.372 -3.300 -16.089 1.00 89.50 111 THR A N 1
ATOM 826 C CA . THR A 1 111 ? 17.633 -3.993 -16.391 1.00 89.50 111 THR A CA 1
ATOM 827 C C . THR A 1 111 ? 17.864 -5.229 -15.517 1.00 89.50 111 THR A C 1
ATOM 829 O O . THR A 1 111 ? 18.767 -6.021 -15.777 1.00 89.50 111 THR A O 1
ATOM 832 N N . LEU A 1 112 ? 17.057 -5.407 -14.466 1.00 90.44 112 LEU A N 1
ATOM 833 C CA . LEU A 1 112 ? 17.116 -6.569 -13.586 1.00 90.44 112 LEU A CA 1
ATOM 834 C C . LEU A 1 112 ? 16.276 -7.719 -14.137 1.00 90.44 112 LEU A C 1
ATOM 836 O O . LEU A 1 112 ? 15.251 -7.501 -14.789 1.00 90.44 112 LEU A O 1
ATOM 840 N N . ASN A 1 113 ? 16.675 -8.944 -13.789 1.00 92.31 113 ASN A N 1
ATOM 841 C CA . ASN A 1 113 ? 15.849 -10.123 -14.014 1.00 92.31 113 ASN A CA 1
ATOM 842 C C . ASN A 1 113 ? 14.540 -10.049 -13.204 1.00 92.31 113 ASN A C 1
ATOM 844 O O . ASN A 1 113 ? 14.400 -9.267 -12.258 1.00 92.31 113 ASN A O 1
ATOM 848 N N . HIS A 1 114 ? 13.574 -10.873 -13.602 1.00 91.19 114 HIS A N 1
ATOM 849 C CA . HIS A 1 114 ? 12.229 -10.871 -13.033 1.00 91.19 114 HIS A CA 1
ATOM 850 C C . HIS A 1 114 ? 12.226 -11.110 -11.512 1.00 91.19 114 HIS A C 1
ATOM 852 O O . HIS A 1 114 ? 11.599 -10.356 -10.773 1.00 91.19 114 HIS A O 1
ATOM 858 N N . GLU A 1 115 ? 13.001 -12.083 -11.030 1.00 92.62 115 GLU A N 1
ATOM 859 C CA . GLU A 1 115 ? 13.066 -12.438 -9.606 1.00 92.62 115 GLU A CA 1
ATOM 860 C C . GLU A 1 115 ? 13.587 -11.292 -8.729 1.00 92.62 115 GLU A C 1
ATOM 862 O O . GLU A 1 115 ? 12.929 -10.906 -7.762 1.00 92.62 115 GLU A O 1
ATOM 867 N N . LYS A 1 116 ? 14.722 -10.675 -9.093 1.00 92.88 116 LYS A N 1
ATOM 868 C CA . LYS A 1 116 ? 15.285 -9.539 -8.338 1.00 92.88 116 LYS A CA 1
ATOM 869 C C . LYS A 1 116 ? 14.356 -8.333 -8.365 1.00 92.88 116 LYS A C 1
ATOM 871 O O . LYS A 1 116 ? 14.289 -7.570 -7.404 1.00 92.88 116 LYS A O 1
ATOM 876 N N . ARG A 1 117 ? 13.639 -8.137 -9.473 1.00 94.12 117 ARG A N 1
ATOM 877 C CA . ARG A 1 117 ? 12.648 -7.068 -9.591 1.00 94.12 117 ARG A CA 1
ATOM 878 C C . ARG A 1 117 ? 11.476 -7.299 -8.643 1.00 94.12 117 ARG A C 1
ATOM 880 O O . ARG A 1 117 ? 11.097 -6.370 -7.935 1.00 94.12 117 ARG A O 1
ATOM 887 N N . ILE A 1 118 ? 10.945 -8.520 -8.590 1.00 94.56 118 ILE A N 1
ATOM 888 C CA . ILE A 1 118 ? 9.884 -8.897 -7.649 1.00 94.56 118 ILE A CA 1
ATOM 889 C C . ILE A 1 118 ? 10.346 -8.720 -6.203 1.00 94.56 118 ILE A C 1
ATOM 891 O O . ILE A 1 118 ? 9.583 -8.188 -5.400 1.00 94.56 118 ILE A O 1
ATOM 895 N N . GLU A 1 119 ? 11.579 -9.112 -5.872 1.00 94.94 119 GLU A N 1
ATOM 896 C CA . GLU A 1 119 ? 12.145 -8.912 -4.533 1.00 94.94 119 GLU A CA 1
ATOM 897 C C . GLU A 1 119 ? 12.104 -7.429 -4.136 1.00 94.94 119 GLU A C 1
ATOM 899 O O . GLU A 1 119 ? 11.544 -7.080 -3.099 1.00 94.94 119 GLU A O 1
ATOM 904 N N . ILE A 1 120 ? 12.595 -6.543 -5.008 1.00 95.25 120 ILE A N 1
ATOM 905 C CA . ILE A 1 120 ? 12.589 -5.099 -4.752 1.00 95.25 120 ILE A CA 1
ATOM 906 C C . ILE A 1 120 ? 11.155 -4.574 -4.627 1.00 95.25 120 ILE A C 1
ATOM 908 O O . ILE A 1 120 ? 10.860 -3.828 -3.699 1.00 95.25 120 ILE A O 1
ATOM 912 N N . LEU A 1 121 ? 10.236 -4.968 -5.515 1.00 95.81 121 LEU A N 1
ATOM 913 C CA . LEU A 1 121 ? 8.831 -4.549 -5.434 1.00 95.81 121 LEU A CA 1
ATOM 914 C C . LEU A 1 121 ? 8.159 -5.020 -4.132 1.00 95.81 121 LEU A C 1
ATOM 916 O O . LEU A 1 121 ? 7.363 -4.275 -3.557 1.00 95.81 121 LEU A O 1
ATOM 920 N N . ASN A 1 122 ? 8.495 -6.218 -3.642 1.00 96.12 122 ASN A N 1
ATOM 921 C CA . ASN A 1 122 ? 8.047 -6.707 -2.337 1.00 96.12 122 ASN A CA 1
ATOM 922 C C . ASN A 1 122 ? 8.595 -5.843 -1.195 1.00 96.12 122 ASN A C 1
ATOM 924 O O . ASN A 1 122 ? 7.838 -5.521 -0.282 1.00 96.12 122 ASN A O 1
ATOM 928 N N . ASP A 1 123 ? 9.860 -5.419 -1.249 1.00 95.81 123 ASP A N 1
ATOM 929 C CA . ASP A 1 123 ? 10.434 -4.523 -0.235 1.00 95.81 123 ASP A CA 1
ATOM 930 C C . ASP A 1 123 ? 9.739 -3.154 -0.220 1.00 95.81 123 ASP A C 1
ATOM 932 O O . ASP A 1 123 ? 9.454 -2.604 0.846 1.00 95.81 123 ASP A O 1
ATOM 936 N N . LEU A 1 124 ? 9.422 -2.606 -1.399 1.00 96.38 124 LEU A N 1
ATOM 937 C CA . LEU A 1 124 ? 8.681 -1.346 -1.515 1.00 96.38 124 LEU A CA 1
ATOM 938 C C . LEU A 1 124 ? 7.263 -1.470 -0.940 1.00 96.38 124 LEU A C 1
ATOM 940 O O . LEU A 1 124 ? 6.782 -0.568 -0.249 1.00 96.38 124 LEU A O 1
ATOM 944 N N . GLN A 1 125 ? 6.592 -2.601 -1.178 1.00 96.38 125 GLN A N 1
ATOM 945 C CA . GLN A 1 125 ? 5.308 -2.880 -0.540 1.00 96.38 125 GLN A CA 1
ATOM 946 C C . GLN A 1 125 ? 5.455 -3.031 0.975 1.00 96.38 125 GLN A C 1
ATOM 948 O O . GLN A 1 125 ? 4.663 -2.443 1.708 1.00 96.38 125 GLN A O 1
ATOM 953 N N . ALA A 1 126 ? 6.473 -3.749 1.455 1.00 96.31 126 ALA A N 1
ATOM 954 C CA . ALA A 1 126 ? 6.738 -3.915 2.882 1.00 96.31 126 ALA A CA 1
ATOM 955 C C . ALA A 1 126 ? 6.933 -2.561 3.580 1.00 96.31 126 ALA A C 1
ATOM 957 O O . ALA A 1 126 ? 6.383 -2.336 4.660 1.00 96.31 126 ALA A O 1
ATOM 958 N N . PHE A 1 127 ? 7.647 -1.630 2.939 1.00 95.75 127 PHE A N 1
ATOM 959 C CA . PHE A 1 127 ? 7.786 -0.255 3.415 1.00 95.75 127 PHE A CA 1
ATOM 960 C C . PHE A 1 127 ? 6.420 0.429 3.590 1.00 95.75 127 PHE A C 1
ATOM 962 O O . PHE A 1 127 ? 6.129 0.957 4.664 1.00 95.75 127 PHE A O 1
ATOM 969 N N . LEU A 1 128 ? 5.544 0.372 2.581 1.00 94.62 128 LEU A N 1
ATOM 970 C CA . LEU A 1 128 ? 4.202 0.956 2.683 1.00 94.62 128 LEU A CA 1
ATOM 971 C C . LEU A 1 128 ? 3.342 0.271 3.749 1.00 94.62 128 LEU 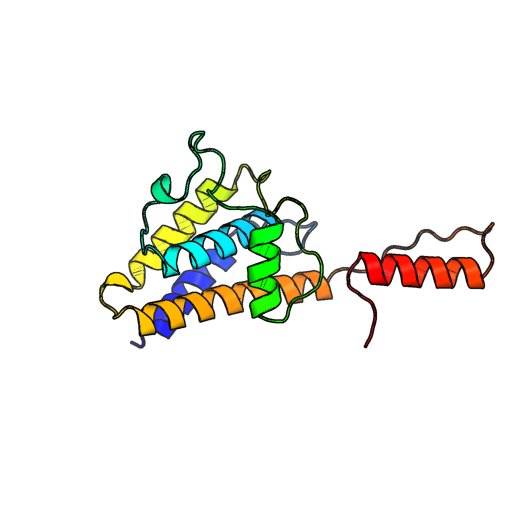A C 1
ATOM 973 O O . LEU A 1 128 ? 2.635 0.954 4.487 1.00 94.62 128 LEU A O 1
ATOM 977 N N . VAL A 1 129 ? 3.411 -1.056 3.874 1.00 94.56 129 VAL A N 1
ATOM 978 C CA . VAL A 1 129 ? 2.687 -1.787 4.924 1.00 94.56 129 VAL A CA 1
ATOM 979 C C . VAL A 1 129 ? 3.165 -1.363 6.312 1.00 94.56 129 VAL A C 1
ATOM 981 O O . VAL A 1 129 ? 2.344 -1.181 7.209 1.00 94.56 129 VAL A O 1
ATOM 984 N N . ASN A 1 130 ? 4.463 -1.113 6.498 1.00 93.06 130 ASN A N 1
ATOM 985 C CA . ASN A 1 130 ? 4.973 -0.550 7.748 1.00 93.06 130 ASN A CA 1
ATOM 986 C C . ASN A 1 130 ? 4.390 0.840 8.034 1.00 93.06 130 ASN A C 1
ATOM 988 O O . ASN A 1 130 ? 3.999 1.112 9.168 1.00 93.06 130 ASN A O 1
ATOM 992 N N . LYS A 1 131 ? 4.219 1.690 7.017 1.00 91.19 131 LYS A N 1
ATOM 993 C CA . LYS A 1 131 ? 3.530 2.983 7.176 1.00 91.19 131 LYS A CA 1
ATOM 994 C C . LYS A 1 131 ? 2.045 2.838 7.504 1.00 91.19 131 LYS A C 1
ATOM 996 O O . LYS A 1 131 ? 1.523 3.613 8.307 1.00 91.19 131 LYS A O 1
ATOM 1001 N N . VAL A 1 132 ? 1.376 1.815 6.973 1.00 90.00 132 VAL A N 1
ATOM 1002 C CA . VAL A 1 132 ? 0.010 1.454 7.387 1.00 90.00 132 VAL A CA 1
ATOM 1003 C C . VAL A 1 132 ? -0.009 1.026 8.858 1.00 90.00 132 VAL A C 1
ATOM 1005 O O . VAL A 1 132 ? -0.818 1.546 9.623 1.00 90.00 132 VAL A O 1
ATOM 1008 N N . ARG A 1 133 ? 0.917 0.170 9.301 1.00 89.62 133 ARG A N 1
ATOM 1009 C CA . ARG A 1 133 ? 1.029 -0.227 10.717 1.00 89.62 133 ARG A CA 1
ATOM 1010 C C . ARG A 1 133 ? 1.228 0.972 11.633 1.00 89.62 133 ARG A C 1
ATOM 1012 O O . ARG A 1 133 ? 0.520 1.097 12.627 1.00 89.62 133 ARG A O 1
ATOM 1019 N N . GLU A 1 134 ? 2.147 1.870 11.284 1.00 87.25 134 GLU A N 1
ATOM 1020 C CA . GLU A 1 134 ? 2.369 3.114 12.024 1.00 87.25 134 GLU A CA 1
ATOM 1021 C C . GLU A 1 134 ? 1.084 3.949 12.119 1.00 87.25 134 GLU A C 1
ATOM 1023 O O . GLU A 1 134 ? 0.746 4.444 13.194 1.00 87.25 134 GLU A O 1
ATOM 1028 N N . TYR A 1 135 ? 0.339 4.083 11.016 1.00 84.94 135 TYR A N 1
ATOM 1029 C CA . TYR A 1 135 ? -0.947 4.780 11.015 1.00 84.94 135 TYR A CA 1
ATOM 1030 C C . TYR A 1 135 ? -1.951 4.134 11.980 1.00 84.94 135 TYR A C 1
ATOM 1032 O O . TYR A 1 135 ? -2.558 4.842 12.785 1.00 84.94 135 TYR A O 1
ATOM 1040 N N . HIS A 1 136 ? -2.098 2.807 11.946 1.00 83.25 136 HIS A N 1
ATOM 1041 C CA . HIS A 1 136 ? -2.987 2.086 12.859 1.00 83.25 136 HIS A CA 1
ATOM 1042 C C . HIS A 1 136 ? -2.563 2.263 14.323 1.00 83.25 136 HIS A C 1
ATOM 1044 O O . HIS A 1 136 ? -3.408 2.526 15.177 1.00 83.25 136 HIS A O 1
ATOM 1050 N N . ASN A 1 137 ? -1.259 2.200 14.602 1.00 82.12 137 ASN A N 1
ATOM 1051 C CA . ASN A 1 137 ? -0.710 2.349 15.950 1.00 82.12 137 ASN A CA 1
ATOM 1052 C C . ASN A 1 137 ? -0.907 3.769 16.513 1.00 82.12 137 ASN A C 1
ATOM 1054 O O . ASN A 1 137 ? -1.047 3.936 17.721 1.00 82.12 137 ASN A O 1
ATOM 1058 N N . ARG A 1 138 ? -0.956 4.800 15.656 1.00 78.56 138 ARG A N 1
ATOM 1059 C CA . ARG A 1 138 ? -1.229 6.191 16.068 1.00 78.56 138 ARG A CA 1
ATOM 1060 C C . ARG A 1 138 ? -2.706 6.473 16.349 1.00 78.56 138 ARG A C 1
ATOM 1062 O O . ARG A 1 138 ? -3.029 7.479 16.981 1.00 78.56 138 ARG A O 1
ATOM 1069 N N . GLN A 1 139 ? -3.626 5.639 15.867 1.00 69.69 139 GLN A N 1
ATOM 1070 C CA . GLN A 1 139 ? -5.052 5.903 16.021 1.00 69.69 139 GLN A CA 1
ATOM 1071 C C . GLN A 1 139 ? -5.491 5.683 17.480 1.00 69.69 139 GLN A C 1
ATOM 1073 O O . GLN A 1 139 ? -5.464 4.566 17.989 1.00 69.69 139 GLN A O 1
ATOM 1078 N N . ARG A 1 140 ? -6.022 6.714 18.146 1.00 68.62 140 ARG A N 1
ATOM 1079 C CA . ARG A 1 140 ? -6.660 6.573 19.473 1.00 68.62 140 ARG A CA 1
ATOM 1080 C C . ARG A 1 140 ? -8.052 5.944 19.356 1.00 68.62 140 ARG A C 1
ATOM 1082 O O . ARG A 1 140 ? -8.713 6.114 18.333 1.00 68.62 140 ARG A O 1
ATOM 1089 N N . ILE A 1 141 ? -8.478 5.162 20.348 1.00 70.56 141 ILE A N 1
ATOM 1090 C CA . ILE A 1 141 ? -9.881 4.727 20.459 1.00 70.56 141 ILE A CA 1
ATOM 1091 C C . ILE A 1 141 ? -10.666 5.925 20.991 1.00 70.56 141 ILE A C 1
ATOM 1093 O O . ILE A 1 141 ? -10.304 6.481 22.026 1.00 70.56 141 ILE A O 1
ATOM 1097 N N . ARG A 1 142 ? -11.703 6.353 20.267 1.00 70.19 142 ARG A N 1
ATOM 1098 C CA . ARG A 1 142 ? -12.636 7.377 20.742 1.00 70.19 142 ARG A CA 1
ATOM 1099 C C . ARG A 1 142 ? -13.872 6.665 21.269 1.00 70.19 142 ARG A C 1
ATOM 1101 O O . ARG A 1 142 ? -14.471 5.877 20.547 1.00 70.19 142 ARG A O 1
ATOM 1108 N N . ILE A 1 143 ? -14.219 6.942 22.517 1.00 75.88 143 ILE A N 1
ATOM 1109 C CA . ILE A 1 143 ? -15.408 6.408 23.177 1.00 75.88 143 ILE A CA 1
ATOM 1110 C C . ILE A 1 143 ? -16.195 7.611 23.658 1.00 75.88 143 ILE A C 1
ATOM 1112 O O . ILE A 1 143 ? -15.629 8.506 24.284 1.00 75.88 143 ILE A O 1
ATOM 1116 N N . GLU A 1 144 ? -17.483 7.634 23.353 1.00 78.75 144 GLU A N 1
ATOM 1117 C CA . GLU A 1 144 ? -18.410 8.563 23.984 1.00 78.75 144 GLU A CA 1
ATOM 1118 C C . GLU A 1 144 ? -18.944 7.894 25.248 1.00 78.75 144 GLU A C 1
ATOM 1120 O O . GLU A 1 144 ? -19.488 6.786 25.196 1.00 78.75 144 GLU A O 1
ATOM 1125 N N . TYR A 1 145 ? -18.689 8.529 26.392 1.00 82.31 145 TYR A N 1
ATOM 1126 C CA . TYR A 1 145 ? -19.212 8.073 27.671 1.00 82.31 145 TYR A CA 1
ATOM 1127 C C . TYR A 1 145 ? -20.707 8.372 27.734 1.00 82.31 145 TYR A C 1
ATOM 1129 O O . TYR A 1 145 ? -21.133 9.493 27.467 1.00 82.31 145 TYR A O 1
ATOM 1137 N N . ASP A 1 146 ? -21.480 7.359 28.104 1.00 84.69 146 ASP A N 1
ATOM 1138 C CA . ASP A 1 146 ? -22.925 7.435 28.250 1.00 84.69 146 ASP A CA 1
ATOM 1139 C C . ASP A 1 146 ? -23.274 7.031 29.682 1.00 84.69 146 ASP A C 1
ATOM 1141 O O . ASP A 1 146 ? -23.082 5.876 30.070 1.00 84.69 146 ASP A O 1
ATOM 1145 N N . SER A 1 147 ? -23.758 7.992 30.470 1.00 85.75 147 SER A N 1
ATOM 1146 C CA . SER A 1 147 ? -24.115 7.783 31.874 1.00 85.75 147 SER A CA 1
ATOM 1147 C C . SER A 1 147 ? -25.343 6.890 32.062 1.00 85.75 147 SER A C 1
ATOM 1149 O O . SER A 1 147 ? -25.567 6.419 33.175 1.00 85.75 147 SER A O 1
ATOM 1151 N N . ALA A 1 148 ? -26.118 6.624 31.005 1.00 92.06 148 ALA A N 1
ATOM 1152 C CA . ALA A 1 148 ? -27.231 5.680 31.044 1.00 92.06 148 ALA A CA 1
ATOM 1153 C C . ALA A 1 148 ? -26.776 4.216 30.897 1.00 92.06 148 ALA A C 1
ATOM 1155 O O . ALA A 1 148 ? -27.558 3.300 31.162 1.00 92.06 148 ALA A O 1
ATOM 1156 N N . LYS A 1 149 ? -25.525 3.969 30.481 1.00 89.25 149 LYS A N 1
ATOM 1157 C CA . LYS A 1 149 ? -24.975 2.616 30.322 1.00 89.25 149 LYS A CA 1
ATOM 1158 C C . LYS A 1 149 ? -24.304 2.138 31.600 1.00 89.25 149 LYS A C 1
ATOM 1160 O O . LYS A 1 149 ? -23.553 2.861 32.249 1.00 89.25 149 LYS A O 1
ATOM 1165 N N . THR A 1 150 ? -24.508 0.864 31.923 1.00 93.44 150 THR A N 1
ATOM 1166 C CA . THR A 1 150 ? -23.779 0.225 33.022 1.00 93.44 150 THR A CA 1
ATOM 1167 C C . THR A 1 150 ? -22.293 0.102 32.687 1.00 93.44 150 THR A C 1
ATOM 1169 O O . THR A 1 150 ? -21.903 0.037 31.518 1.00 93.44 150 THR A O 1
ATOM 1172 N N . THR A 1 151 ? -21.444 -0.023 33.709 1.00 90.50 151 THR A N 1
ATOM 1173 C CA . THR A 1 151 ? -20.001 -0.256 33.534 1.00 90.50 151 THR A CA 1
ATOM 1174 C C . THR A 1 151 ? -19.720 -1.428 32.591 1.00 90.50 151 THR A C 1
ATOM 1176 O O . THR A 1 151 ? -18.862 -1.327 31.717 1.00 90.50 151 THR A O 1
ATOM 1179 N N . TRP A 1 152 ? -20.486 -2.520 32.700 1.00 91.88 152 TRP A N 1
ATOM 1180 C CA . TRP A 1 152 ? -20.328 -3.688 31.832 1.00 91.88 152 TRP A CA 1
ATOM 1181 C C . TRP A 1 152 ? -20.678 -3.389 30.368 1.00 91.88 152 TRP A C 1
ATOM 1183 O O . TRP A 1 152 ? -19.946 -3.787 29.464 1.00 91.88 152 TRP A O 1
ATOM 1193 N N . GLN A 1 153 ? -21.759 -2.642 30.118 1.00 91.88 153 GLN A N 1
ATOM 1194 C CA . GLN A 1 153 ? -22.131 -2.204 28.769 1.00 91.88 153 GLN A CA 1
ATOM 1195 C C . GLN A 1 153 ? -21.078 -1.266 28.171 1.00 91.88 153 GLN A C 1
ATOM 1197 O O . GLN A 1 153 ? -20.740 -1.399 26.995 1.00 91.88 153 GLN A O 1
ATOM 1202 N N . THR A 1 154 ? -20.514 -0.368 28.979 1.00 89.50 154 THR A N 1
ATOM 1203 C CA . THR A 1 154 ? -19.433 0.535 28.569 1.00 89.50 154 THR A CA 1
ATOM 1204 C C . THR A 1 154 ? -18.153 -0.233 28.234 1.00 89.50 154 THR A C 1
ATOM 1206 O O . THR A 1 154 ? -17.558 0.019 27.188 1.00 89.50 154 THR A O 1
ATOM 1209 N N . ILE A 1 155 ? -17.768 -1.232 29.041 1.00 89.88 155 ILE A N 1
ATOM 1210 C CA . ILE A 1 155 ? -16.625 -2.115 28.747 1.00 89.88 155 ILE A CA 1
ATOM 1211 C C . ILE A 1 155 ? -16.876 -2.922 27.467 1.00 89.88 155 ILE A C 1
ATOM 1213 O O . ILE A 1 155 ? -16.018 -2.966 26.588 1.00 89.88 155 ILE A O 1
ATOM 1217 N N . ARG A 1 156 ? -18.061 -3.524 27.303 1.00 89.88 156 ARG A N 1
ATOM 1218 C CA . ARG A 1 156 ? -18.411 -4.275 26.086 1.00 89.88 156 ARG A CA 1
ATOM 1219 C C . ARG A 1 156 ? -18.382 -3.387 24.841 1.00 89.88 156 ARG A C 1
ATOM 1221 O O . ARG A 1 156 ? -17.887 -3.813 23.797 1.00 89.88 156 ARG A O 1
ATOM 1228 N N . HIS A 1 157 ? -18.891 -2.161 24.944 1.00 88.44 157 HIS A N 1
ATOM 1229 C CA . HIS A 1 157 ? -18.855 -1.178 23.865 1.00 88.44 157 HIS A CA 1
ATOM 1230 C C . HIS A 1 157 ? -17.413 -0.789 23.522 1.00 88.44 157 HIS A C 1
ATOM 1232 O O . HIS A 1 157 ? -17.042 -0.845 22.353 1.00 88.44 157 HIS A O 1
ATOM 1238 N N . LEU A 1 158 ? -16.576 -0.508 24.526 1.00 87.06 158 LEU A N 1
ATOM 1239 C CA . LEU A 1 158 ? -15.145 -0.257 24.347 1.00 87.06 158 LEU A CA 1
ATOM 1240 C C . LEU A 1 158 ? -14.455 -1.402 23.596 1.00 87.06 158 LEU A C 1
ATOM 1242 O O . LEU A 1 158 ? -13.771 -1.150 22.608 1.00 87.06 158 LEU A O 1
ATOM 1246 N N . LEU A 1 159 ? -14.655 -2.649 24.030 1.00 87.81 159 LEU A N 1
ATOM 1247 C CA . LEU A 1 159 ? -14.054 -3.824 23.391 1.00 87.81 159 LEU A CA 1
ATOM 1248 C C . LEU A 1 159 ? -14.554 -4.017 21.953 1.00 87.81 159 LEU A C 1
ATOM 1250 O O . LEU A 1 159 ? -13.771 -4.354 21.068 1.00 87.81 159 LEU A O 1
ATOM 1254 N N . THR A 1 160 ? -15.836 -3.746 21.695 1.00 86.88 160 THR A N 1
ATOM 1255 C CA . THR A 1 160 ? -16.414 -3.805 20.341 1.00 86.88 160 THR A CA 1
ATOM 1256 C C . THR A 1 160 ? -15.777 -2.754 19.434 1.00 86.88 160 THR A C 1
ATOM 1258 O O . THR A 1 160 ? -15.288 -3.090 18.359 1.00 86.88 160 THR A O 1
ATOM 1261 N N . VAL A 1 161 ? -15.687 -1.501 19.894 1.00 83.69 161 VAL A N 1
ATOM 1262 C CA . VAL A 1 161 ? -15.042 -0.409 19.150 1.00 83.69 161 VAL A CA 1
ATOM 1263 C C . VAL A 1 161 ? -13.555 -0.698 18.939 1.00 83.69 161 VAL A C 1
ATOM 1265 O O . VAL A 1 161 ? -13.030 -0.429 17.857 1.00 83.69 161 VAL A O 1
ATOM 1268 N N . ALA A 1 162 ? -12.868 -1.266 19.935 1.00 81.19 162 ALA A N 1
ATOM 1269 C CA . ALA A 1 162 ? -11.478 -1.692 19.810 1.00 81.19 162 ALA A CA 1
ATOM 1270 C C . ALA A 1 162 ? -11.330 -2.741 18.701 1.00 81.19 162 ALA A C 1
ATOM 1272 O O . ALA A 1 162 ? -10.514 -2.549 17.802 1.00 81.19 162 ALA A O 1
ATOM 1273 N N . LYS A 1 163 ? -12.165 -3.784 18.697 1.00 80.88 163 LYS A N 1
ATOM 1274 C CA . LYS A 1 163 ? -12.165 -4.834 17.673 1.00 80.88 163 LYS A CA 1
ATOM 1275 C C . LYS A 1 163 ? -12.475 -4.302 16.274 1.00 80.88 163 LYS A C 1
ATOM 1277 O O . LYS A 1 163 ? -11.721 -4.551 15.337 1.00 80.88 163 LYS A O 1
ATOM 1282 N N . GLU A 1 164 ? -13.536 -3.513 16.121 1.00 76.06 164 GLU A N 1
ATOM 1283 C CA . GLU A 1 164 ? -13.913 -2.899 14.838 1.00 76.06 164 GLU A CA 1
ATOM 1284 C C . GLU A 1 164 ? -12.839 -1.943 14.305 1.00 76.06 164 GLU A C 1
ATOM 1286 O O . GLU A 1 164 ? -12.623 -1.848 13.095 1.00 76.06 164 GLU A O 1
ATOM 1291 N N . SER A 1 165 ? -12.125 -1.273 15.212 1.00 69.25 165 SER A N 1
ATOM 1292 C CA . SER A 1 165 ? -10.994 -0.401 14.888 1.00 69.25 165 SER A CA 1
ATOM 1293 C C . SER A 1 165 ? -9.673 -1.159 14.698 1.00 69.25 165 SER A C 1
ATOM 1295 O O . SER A 1 165 ? -8.653 -0.521 14.431 1.00 69.25 165 SER A O 1
ATOM 1297 N N . GLY A 1 166 ? -9.657 -2.488 14.861 1.00 66.06 166 GLY A N 1
ATOM 1298 C CA . GLY A 1 166 ? -8.455 -3.320 14.779 1.00 66.06 166 GLY A CA 1
ATOM 1299 C C . GLY A 1 166 ? -7.424 -3.029 15.877 1.00 66.06 166 GLY A C 1
ATOM 1300 O O . GLY A 1 166 ? -6.230 -3.004 15.606 1.00 66.06 166 GLY A O 1
ATOM 1301 N N . LYS A 1 167 ? -7.863 -2.729 17.097 1.00 70.69 167 LYS A N 1
ATOM 1302 C CA . LYS A 1 167 ? -7.028 -2.386 18.265 1.00 70.69 167 LYS A CA 1
ATOM 1303 C C . LYS A 1 167 ? -7.301 -3.289 19.463 1.00 70.69 167 LYS A C 1
ATOM 1305 O O . LYS A 1 167 ? -7.044 -2.894 20.598 1.00 70.69 167 LYS A O 1
ATOM 1310 N N . GLU A 1 168 ? -7.881 -4.459 19.227 1.00 73.75 168 GLU A N 1
ATOM 1311 C CA . GLU A 1 168 ? -7.889 -5.493 20.255 1.00 73.75 168 GLU A CA 1
ATOM 1312 C C . GLU A 1 168 ? -6.435 -5.868 20.590 1.00 73.75 168 GLU A C 1
ATOM 1314 O O . GLU A 1 168 ? -5.576 -5.895 19.704 1.00 73.75 168 GLU A O 1
ATOM 1319 N N . GLY A 1 169 ? -6.141 -6.023 21.884 1.00 61.53 169 GLY A N 1
ATOM 1320 C CA . GLY A 1 169 ? -4.847 -6.535 22.336 1.00 61.53 169 GLY A CA 1
ATOM 1321 C C . GLY A 1 169 ? -4.658 -8.001 21.918 1.00 61.53 169 GLY A C 1
ATOM 1322 O O . GLY A 1 169 ? -5.610 -8.597 21.408 1.00 61.53 169 GLY A O 1
ATOM 1323 N N . PRO A 1 170 ? -3.450 -8.566 22.093 1.00 53.44 170 PRO A N 1
ATOM 1324 C CA . PRO A 1 170 ? -3.235 -10.003 21.924 1.00 53.44 170 PRO A CA 1
ATOM 1325 C C . PRO A 1 170 ? -4.156 -10.841 22.820 1.00 53.44 170 PRO A C 1
ATOM 1327 O O . PRO A 1 170 ? -4.541 -10.348 23.908 1.00 53.44 170 PRO A O 1
#

Radius of gyration: 18.39 Å; chains: 1; bounding box: 53×29×52 Å

Sequence (170 aa):
MNRKRSALALFTAWFDSLSTHKSVGGPARGTMAAALNVLERLKDDYNLSLDSHRAAGRSQIKGASGASLKKILLRFGETRPFLKEGGRTNRGAPGDIGAMLASLKGAHLETLNHEKRIEILNDLQAFLVNKVREYHNRQRIRIEYDSAKTTWQTIRHLLTVAKESGKEGP

pLDDT: mean 85.34, std 9.73, range [53.06, 96.38]

Secondary structure (DSSP, 8-state):
--HHHHHHHHHHHHHHHSPPBTTTTBS-HHHHHHHHHHHHHHHHS----GGGGB-TTSSSBTT--HHHHHHHHHHTT--S---TTTTTT-TTHHHHHHHHHHHHHTTTGGGS-HHHHHHHHHHHHHHHHHHHHHHHHHPPPP----TTS-HHHHHHHHHHHHHHTT----

Foldseek 3Di:
DPLLVLLVVLLVVLLVPADQDPVQRGHDLLLLLLLLLVLVVCLVPVDLDLVVQADPVRQFGPPQAQVSSCVLLVVLPNNFRRDHGSNRPPSCNSVSSNSSSVSNVVSVCVPPDSVVSNVSSNVSSNVSSVVSVVSLVPDDQDDDDDPVDDPVRSVVVSQVSCVNSVNDDD

InterPro domains:
  IPR032564 Protein of unknown function DUF4928 [PF16280] (14-166)

Organism: NCBI:txid2358